Protein AF-A0A136KN41-F1 (afdb_monomer_lite)

Foldseek 3Di:
DVVLVVVVVVVVVCVVVVHPDDDDDDDPPPVVVVVVCVVSPDDDDDDDDDDDDDD

Secondary structure (DSSP, 8-state):
-HHHHHHHHHHHHHHHTT-S-------TT-HHHHHHHHHTT--------------

pLDDT: mean 97.0, std 1.85, range [88.19, 98.62]

Sequence (55 aa):
GVAGALAKASEQWAREKGCSEMGSDTWLENEAAIQAHKKMGYHEVERLVHFVKQL

Structure (mmCIF, N/CA/C/O backbone):
data_AF-A0A136KN41-F1
#
_entry.id   AF-A0A136KN41-F1
#
loop_
_atom_site.group_PDB
_atom_site.id
_atom_site.type_symbol
_atom_site.label_atom_id
_atom_site.label_alt_id
_atom_site.label_comp_id
_atom_site.label_asym_id
_atom_site.label_entity_id
_atom_site.label_seq_id
_atom_site.pdbx_PDB_ins_code
_atom_site.Cartn_x
_atom_site.Cartn_y
_atom_site.Cartn_z
_atom_site.occupancy
_atom_site.B_iso_or_equiv
_atom_site.auth_seq_id
_atom_site.auth_comp_id
_atom_site.auth_asym_id
_atom_site.auth_atom_id
_atom_site.pdbx_PDB_model_num
ATOM 1 N N . GLY A 1 1 ? -2.944 -18.521 2.224 1.00 90.69 1 GLY A N 1
ATOM 2 C CA . GLY A 1 1 ? -1.528 -18.690 2.619 1.00 90.69 1 GLY A CA 1
ATOM 3 C C . GLY A 1 1 ? -1.184 -17.741 3.752 1.00 90.69 1 GLY A C 1
ATOM 4 O O . GLY A 1 1 ? -2.065 -17.003 4.177 1.00 90.69 1 GLY A O 1
ATOM 5 N N . VAL A 1 2 ? 0.070 -17.740 4.217 1.00 96.25 2 VAL A N 1
ATOM 6 C CA . VAL A 1 2 ? 0.511 -16.957 5.392 1.00 96.25 2 VAL A CA 1
ATOM 7 C C . VAL A 1 2 ? 0.221 -15.461 5.237 1.00 96.25 2 VAL A C 1
ATOM 9 O O . VAL A 1 2 ? -0.401 -14.879 6.116 1.00 96.25 2 VAL A O 1
ATOM 12 N N . ALA A 1 3 ? 0.554 -14.861 4.089 1.00 93.31 3 ALA A N 1
ATOM 13 C CA . ALA A 1 3 ? 0.307 -13.437 3.842 1.00 93.31 3 ALA A CA 1
ATOM 14 C C . ALA A 1 3 ? -1.177 -13.043 3.991 1.00 93.31 3 ALA A C 1
ATOM 16 O O . ALA A 1 3 ? -1.491 -12.042 4.619 1.00 93.31 3 ALA A O 1
ATOM 17 N N . GLY A 1 4 ? -2.102 -13.870 3.491 1.00 94.25 4 GLY A N 1
ATOM 18 C CA . GLY A 1 4 ? -3.539 -13.618 3.645 1.00 94.25 4 GLY A CA 1
ATOM 19 C C . GLY A 1 4 ? -4.044 -13.793 5.083 1.00 94.25 4 GLY A C 1
ATOM 20 O O . GLY A 1 4 ? -5.009 -13.146 5.468 1.00 94.25 4 GLY A O 1
ATOM 21 N N . ALA A 1 5 ? -3.404 -14.646 5.890 1.00 96.94 5 ALA A N 1
ATOM 22 C CA . ALA A 1 5 ? -3.726 -14.760 7.314 1.00 96.94 5 ALA A CA 1
ATOM 23 C C . ALA A 1 5 ? -3.243 -13.527 8.094 1.00 96.94 5 ALA A C 1
ATOM 25 O O . ALA A 1 5 ? -3.983 -13.009 8.927 1.00 96.94 5 ALA A O 1
ATOM 26 N N . LEU A 1 6 ? -2.046 -13.025 7.771 1.00 97.31 6 LEU A N 1
ATOM 27 C CA . LEU A 1 6 ? -1.518 -11.781 8.332 1.00 97.31 6 LEU A CA 1
ATOM 28 C C . LEU A 1 6 ? -2.400 -10.584 7.959 1.00 97.31 6 LEU A C 1
ATOM 30 O O . LEU A 1 6 ? -2.788 -9.837 8.848 1.00 97.31 6 LEU A O 1
ATOM 34 N N . ALA A 1 7 ? -2.801 -10.459 6.688 1.00 95.81 7 ALA A N 1
ATOM 35 C CA . ALA A 1 7 ? -3.691 -9.388 6.237 1.00 95.81 7 ALA A CA 1
ATOM 36 C C . ALA A 1 7 ? -5.017 -9.368 7.018 1.00 95.81 7 ALA A C 1
ATOM 38 O O . ALA A 1 7 ? -5.397 -8.326 7.541 1.00 95.81 7 ALA A O 1
ATOM 39 N N . LYS A 1 8 ? -5.667 -10.526 7.207 1.00 96.50 8 LYS A N 1
ATOM 40 C CA . LYS A 1 8 ? -6.900 -10.624 8.010 1.00 96.50 8 LYS A CA 1
ATOM 41 C C . LYS A 1 8 ? -6.700 -10.228 9.473 1.00 96.50 8 LYS A C 1
ATOM 43 O O . LYS A 1 8 ? -7.571 -9.587 10.054 1.00 96.50 8 LYS A O 1
ATOM 48 N N . ALA A 1 9 ? -5.574 -10.613 10.075 1.00 98.12 9 ALA A N 1
ATOM 49 C CA . ALA A 1 9 ? -5.254 -10.208 11.441 1.00 98.12 9 ALA A CA 1
ATOM 50 C C . ALA A 1 9 ? -5.051 -8.684 11.538 1.00 98.12 9 ALA A C 1
ATOM 52 O O . ALA A 1 9 ? -5.547 -8.059 12.474 1.00 98.12 9 ALA A O 1
ATOM 53 N N . SER A 1 10 ? -4.390 -8.079 10.546 1.00 97.38 10 SER A N 1
ATOM 54 C CA . SER A 1 10 ? -4.234 -6.625 10.443 1.00 97.38 10 SER A CA 1
ATOM 55 C C . SER A 1 10 ? -5.571 -5.903 10.243 1.00 97.38 10 SER A C 1
ATOM 57 O O . SER A 1 10 ? -5.815 -4.910 10.924 1.00 97.38 10 SER A O 1
ATOM 59 N N . GLU A 1 11 ? -6.464 -6.417 9.388 1.00 97.69 11 GLU A N 1
ATOM 60 C CA . GLU A 1 11 ? -7.816 -5.863 9.206 1.00 97.69 11 GLU A CA 1
ATOM 61 C C . GLU A 1 11 ? -8.615 -5.878 10.512 1.00 97.69 11 GLU A C 1
ATOM 63 O O . GLU A 1 11 ? -9.241 -4.880 10.867 1.00 97.69 11 GLU A O 1
ATOM 68 N N . GLN A 1 12 ? -8.592 -7.003 11.234 1.00 98.25 12 GLN A N 1
ATOM 69 C CA . GLN A 1 12 ? -9.292 -7.140 12.509 1.00 98.25 12 GLN A CA 1
ATOM 70 C C . GLN A 1 12 ? -8.789 -6.108 13.523 1.00 98.25 12 GLN A C 1
ATOM 72 O O . GLN A 1 12 ? -9.586 -5.393 14.129 1.00 98.25 12 GLN A O 1
ATOM 77 N N . TRP A 1 13 ? -7.468 -5.976 13.649 1.00 98.44 13 TRP A N 1
ATOM 78 C CA . TRP A 1 13 ? -6.865 -4.976 14.522 1.00 98.44 13 TRP A CA 1
ATOM 79 C C . TRP A 1 13 ? -7.252 -3.545 14.118 1.00 98.44 13 TRP A C 1
ATOM 81 O O . TRP A 1 13 ? -7.622 -2.747 14.976 1.00 98.44 13 TRP A O 1
ATOM 91 N N . ALA A 1 14 ? -7.229 -3.215 12.823 1.00 98.38 14 ALA A N 1
ATOM 92 C CA . ALA A 1 14 ? -7.610 -1.887 12.340 1.00 98.38 14 ALA A CA 1
ATOM 93 C C . ALA A 1 14 ? -9.079 -1.561 12.671 1.00 98.38 14 ALA A C 1
ATOM 95 O O . ALA A 1 14 ? -9.380 -0.464 13.148 1.00 98.38 14 ALA A O 1
ATOM 96 N N . ARG A 1 15 ? -9.989 -2.534 12.513 1.00 98.25 15 ARG A N 1
ATOM 97 C CA . ARG A 1 15 ? -11.402 -2.391 12.910 1.00 98.25 15 ARG A CA 1
ATOM 98 C C . ARG A 1 15 ? -11.548 -2.121 14.407 1.00 98.25 15 ARG A C 1
ATOM 100 O O . ARG A 1 15 ? -12.313 -1.241 14.790 1.00 98.25 15 ARG A O 1
ATOM 107 N N . GLU A 1 16 ? -10.784 -2.814 15.251 1.00 98.62 16 GLU A N 1
ATOM 108 C CA . GLU A 1 16 ? -10.763 -2.584 16.706 1.00 98.62 16 GLU A CA 1
ATOM 109 C C . GLU A 1 16 ? -10.233 -1.193 17.090 1.00 98.62 16 GLU A C 1
ATOM 111 O O . GLU A 1 16 ? -10.546 -0.687 18.168 1.00 98.62 16 GLU A O 1
ATOM 116 N N . LYS A 1 17 ? -9.454 -0.547 16.213 1.00 98.56 17 LYS A N 1
ATOM 117 C CA . LYS A 1 17 ? -9.014 0.850 16.366 1.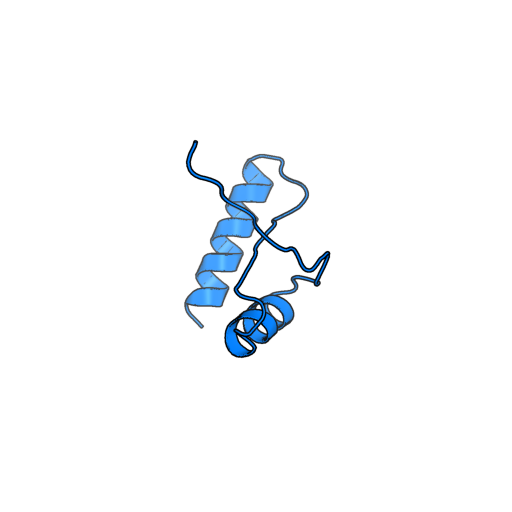00 98.56 17 LYS A CA 1
ATOM 118 C C . LYS A 1 17 ? -9.992 1.876 15.794 1.00 98.56 17 LYS A C 1
ATOM 120 O O . LYS A 1 17 ? -9.709 3.069 15.860 1.00 98.56 17 LYS A O 1
ATOM 125 N N . GLY A 1 18 ? -11.138 1.441 15.274 1.00 98.44 18 GLY A N 1
ATOM 126 C CA . GLY A 1 18 ? -12.133 2.324 14.668 1.00 98.44 18 GLY A CA 1
ATOM 127 C C . GLY A 1 18 ? -11.756 2.803 13.265 1.00 98.44 18 GLY A C 1
ATOM 128 O O . GLY A 1 18 ? -12.346 3.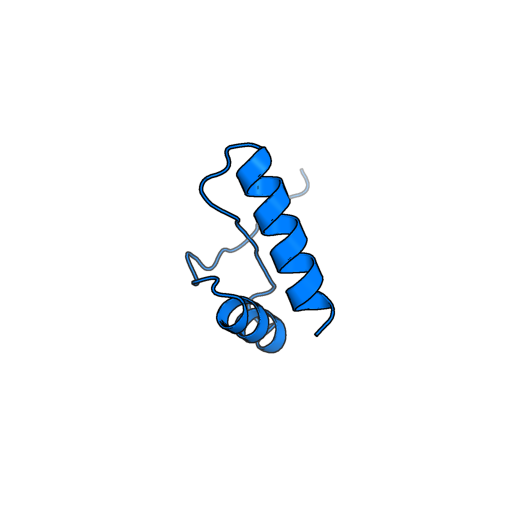765 12.779 1.00 98.44 18 GLY A O 1
ATOM 129 N N . CYS A 1 19 ? -10.790 2.159 12.603 1.00 98.50 19 CYS A N 1
ATOM 130 C CA . CYS A 1 19 ? -10.470 2.452 11.210 1.00 98.50 19 CYS A CA 1
ATOM 131 C C . CYS A 1 19 ? -11.565 1.903 10.284 1.00 98.50 19 CYS A C 1
ATOM 133 O O . CYS A 1 19 ? -12.015 0.764 10.438 1.00 98.50 19 CYS A O 1
ATOM 135 N N . SER A 1 20 ? -11.963 2.700 9.293 1.00 97.62 20 SER A N 1
ATOM 136 C CA . SER A 1 20 ? -12.932 2.311 8.261 1.00 97.62 20 SER A CA 1
ATOM 137 C C . SER A 1 20 ? -12.283 1.697 7.020 1.00 97.62 20 SER A C 1
ATOM 139 O O . SER A 1 20 ? -12.947 0.962 6.294 1.00 97.62 20 SER A O 1
ATOM 141 N N . GLU A 1 21 ? -11.000 1.976 6.784 1.00 97.31 21 GLU A N 1
ATOM 142 C CA . GLU A 1 21 ? -10.256 1.563 5.592 1.00 97.31 21 GLU A CA 1
ATOM 143 C C . GLU A 1 21 ? -8.822 1.156 5.959 1.00 97.31 21 GLU A C 1
ATOM 145 O O . GLU A 1 21 ? -8.261 1.632 6.949 1.00 97.31 21 GLU A O 1
ATOM 150 N N . MET A 1 22 ? -8.229 0.272 5.152 1.00 97.56 22 MET A N 1
ATOM 151 C CA . MET A 1 22 ? -6.826 -0.131 5.255 1.00 97.56 22 MET A CA 1
ATOM 152 C C . MET A 1 22 ? -6.137 0.142 3.919 1.00 97.56 22 MET A C 1
ATOM 154 O O . MET A 1 22 ? -6.494 -0.449 2.903 1.00 97.56 22 MET A O 1
ATOM 158 N N . GLY A 1 23 ? -5.169 1.057 3.928 1.00 96.88 23 GLY A N 1
ATOM 159 C CA . GLY A 1 23 ? -4.345 1.372 2.765 1.00 96.88 23 GLY A CA 1
ATOM 160 C C . GLY A 1 23 ? -3.124 0.460 2.672 1.00 96.88 23 GLY A C 1
ATOM 161 O O . GLY A 1 23 ? -2.591 0.009 3.687 1.00 96.88 23 GLY A O 1
ATOM 162 N N . SER A 1 24 ? -2.672 0.204 1.450 1.00 97.19 24 SER A N 1
ATOM 163 C CA . SER A 1 24 ? -1.391 -0.442 1.173 1.00 97.19 24 SER A CA 1
ATOM 164 C C . SER A 1 24 ? -0.864 0.031 -0.180 1.00 97.19 24 SER A C 1
ATOM 166 O O . SER A 1 24 ? -1.653 0.436 -1.035 1.00 97.19 24 SER A O 1
ATOM 168 N N . ASP A 1 25 ? 0.450 -0.013 -0.373 1.00 97.88 25 ASP A N 1
ATOM 169 C CA . ASP A 1 25 ? 1.113 0.357 -1.620 1.00 97.88 25 ASP A CA 1
ATOM 170 C C . ASP A 1 25 ? 2.118 -0.720 -2.058 1.00 97.88 25 ASP A C 1
ATOM 172 O O . ASP A 1 25 ? 2.437 -1.673 -1.340 1.00 97.88 25 ASP A O 1
ATOM 176 N N . THR A 1 26 ? 2.574 -0.620 -3.304 1.00 97.81 26 THR A N 1
ATOM 177 C CA . THR A 1 26 ? 3.666 -1.442 -3.822 1.00 97.81 26 THR A CA 1
ATOM 178 C C . THR A 1 26 ? 4.342 -0.748 -5.003 1.00 97.81 26 THR A C 1
ATOM 180 O O . THR A 1 26 ? 3.839 0.251 -5.516 1.00 97.81 26 THR A O 1
ATOM 183 N N . TRP A 1 27 ? 5.490 -1.269 -5.442 1.00 97.94 27 TRP A N 1
ATOM 184 C CA . TRP A 1 27 ? 6.200 -0.752 -6.614 1.00 97.94 27 TRP A CA 1
ATOM 185 C C . TRP A 1 27 ? 5.359 -0.905 -7.882 1.00 97.94 27 TRP A C 1
ATOM 187 O O . TRP A 1 27 ? 4.715 -1.938 -8.078 1.00 97.94 27 TRP A O 1
ATOM 197 N N . LEU A 1 28 ? 5.421 0.094 -8.763 1.00 97.25 28 LEU A N 1
ATOM 198 C CA . LEU A 1 28 ? 4.613 0.160 -9.981 1.00 97.25 28 LEU A CA 1
ATOM 199 C C . LEU A 1 28 ? 4.826 -1.057 -10.896 1.00 97.25 28 LEU A C 1
ATOM 201 O O . LEU A 1 28 ? 3.885 -1.535 -11.526 1.00 97.25 28 LEU A O 1
ATOM 205 N N . GLU A 1 29 ? 6.048 -1.581 -10.939 1.00 97.75 29 GLU A N 1
ATOM 206 C CA . GLU A 1 29 ? 6.439 -2.719 -11.772 1.00 97.75 29 GLU A CA 1
ATOM 207 C C . GLU A 1 29 ? 6.254 -4.076 -11.068 1.00 97.75 29 GLU A C 1
ATOM 209 O O . GLU A 1 29 ? 6.463 -5.129 -11.676 1.00 97.75 29 GLU A O 1
ATOM 214 N N . ASN A 1 30 ? 5.865 -4.094 -9.789 1.00 98.12 30 ASN A N 1
ATOM 215 C CA . ASN A 1 30 ? 5.702 -5.330 -9.024 1.00 98.12 30 ASN A CA 1
ATOM 216 C C . ASN A 1 30 ? 4.319 -5.958 -9.249 1.00 98.12 30 ASN A C 1
ATOM 218 O O . ASN A 1 30 ? 3.468 -5.997 -8.357 1.00 98.12 30 ASN A O 1
ATOM 222 N N . GLU A 1 31 ? 4.115 -6.507 -10.448 1.00 98.12 31 GLU A N 1
ATOM 223 C CA . GLU A 1 31 ? 2.846 -7.127 -10.854 1.00 98.12 31 GLU A CA 1
ATOM 224 C C . GLU A 1 31 ? 2.408 -8.243 -9.890 1.00 98.12 31 GLU A C 1
ATOM 226 O O . GLU A 1 31 ? 1.226 -8.381 -9.576 1.00 98.12 31 GLU A O 1
ATOM 231 N N . ALA A 1 32 ? 3.354 -9.014 -9.344 1.00 98.06 32 ALA A N 1
ATOM 232 C CA . ALA A 1 32 ? 3.048 -10.066 -8.379 1.00 98.06 32 ALA A CA 1
ATOM 233 C C . ALA A 1 32 ? 2.417 -9.504 -7.093 1.00 98.06 32 ALA A C 1
ATOM 235 O O . ALA A 1 32 ? 1.425 -10.054 -6.604 1.00 98.06 32 ALA A O 1
ATOM 236 N N . ALA A 1 33 ? 2.953 -8.402 -6.562 1.00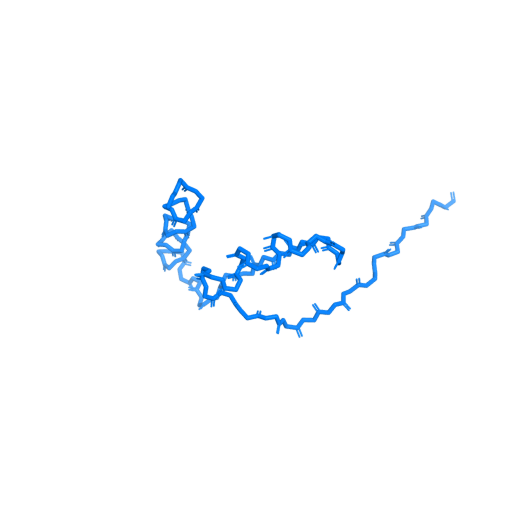 97.81 33 ALA A N 1
ATOM 237 C CA . ALA A 1 33 ? 2.384 -7.736 -5.397 1.00 97.81 33 ALA A CA 1
ATOM 238 C C . ALA A 1 33 ? 1.048 -7.055 -5.721 1.00 97.81 33 ALA A C 1
ATOM 240 O O . ALA A 1 33 ? 0.119 -7.163 -4.920 1.00 97.81 33 ALA A O 1
ATOM 241 N N . ILE A 1 34 ? 0.9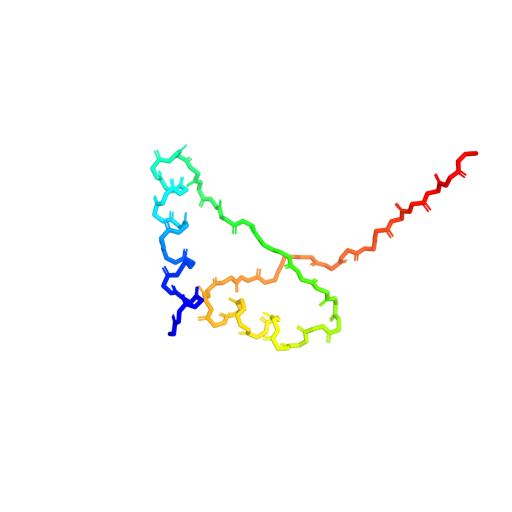07 -6.425 -6.892 1.00 98.38 34 ILE A N 1
ATOM 242 C CA . ILE A 1 34 ? -0.365 -5.829 -7.341 1.00 98.38 34 ILE A CA 1
ATOM 243 C C . ILE A 1 34 ? -1.465 -6.900 -7.378 1.00 98.38 34 ILE A C 1
ATOM 245 O O . ILE A 1 34 ? -2.544 -6.721 -6.808 1.00 98.38 34 ILE A O 1
ATOM 249 N N . GLN A 1 35 ? -1.186 -8.056 -7.985 1.00 98.00 35 GLN A N 1
ATOM 250 C CA . GLN A 1 35 ? -2.140 -9.165 -8.041 1.00 98.00 35 GLN A CA 1
ATOM 251 C C . GLN A 1 35 ? -2.404 -9.784 -6.665 1.00 98.00 35 GLN A C 1
ATOM 253 O O . GLN A 1 35 ? -3.525 -10.224 -6.397 1.00 98.00 35 GLN A O 1
ATOM 258 N N . ALA A 1 36 ? -1.408 -9.817 -5.775 1.00 97.38 36 ALA A N 1
ATOM 259 C CA . ALA A 1 36 ? -1.604 -10.268 -4.402 1.00 97.38 36 ALA A CA 1
ATOM 260 C C . ALA A 1 36 ? -2.582 -9.356 -3.641 1.00 97.38 36 ALA A C 1
ATOM 262 O O . ALA A 1 36 ? -3.524 -9.876 -3.045 1.00 97.38 36 ALA A O 1
ATOM 263 N N . HIS A 1 37 ? -2.429 -8.030 -3.727 1.00 98.06 37 HIS A N 1
ATOM 264 C CA . HIS A 1 37 ? -3.355 -7.061 -3.124 1.00 98.06 37 HIS A CA 1
ATOM 265 C C . HIS A 1 37 ? -4.774 -7.208 -3.680 1.00 98.06 37 HIS A C 1
ATOM 267 O O . HIS A 1 37 ? -5.724 -7.343 -2.906 1.00 98.06 37 HIS A O 1
ATOM 273 N N . LYS A 1 38 ? -4.922 -7.299 -5.011 1.00 97.56 38 LYS A N 1
ATOM 274 C CA . LYS A 1 38 ? -6.227 -7.523 -5.661 1.00 97.56 38 LYS A CA 1
ATOM 275 C C . LYS A 1 38 ? -6.907 -8.796 -5.156 1.00 97.56 38 LYS A C 1
ATOM 277 O O . LYS A 1 38 ? -8.085 -8.779 -4.811 1.00 97.56 38 LYS A O 1
ATOM 282 N N . LYS A 1 39 ? -6.161 -9.900 -5.031 1.00 96.81 39 LYS A N 1
ATOM 283 C CA . LYS A 1 39 ? -6.679 -11.165 -4.470 1.00 96.81 39 LYS A CA 1
ATOM 284 C C . LYS A 1 39 ? -7.062 -11.070 -2.991 1.00 96.81 39 LYS A C 1
ATOM 286 O O . LYS A 1 39 ? -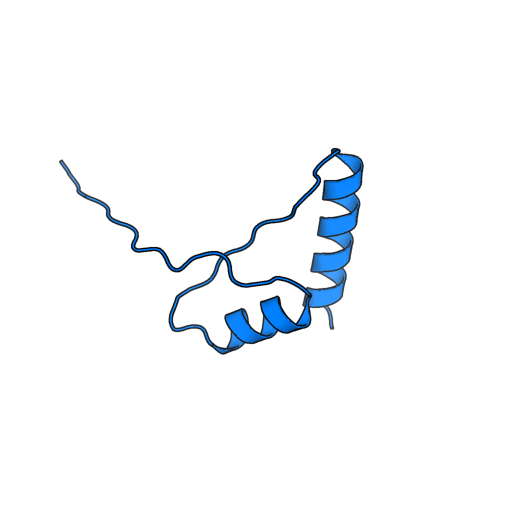7.861 -11.885 -2.535 1.00 96.81 39 LYS A O 1
ATOM 291 N N . MET A 1 40 ? -6.491 -10.126 -2.246 1.00 95.88 40 MET A N 1
ATOM 292 C CA . MET A 1 40 ? -6.836 -9.864 -0.845 1.00 95.88 40 MET A CA 1
ATOM 293 C C . MET A 1 40 ? -8.019 -8.897 -0.684 1.00 95.88 40 MET A C 1
ATOM 295 O O . MET A 1 40 ? -8.453 -8.686 0.439 1.00 95.88 40 MET A O 1
ATOM 299 N N . GLY A 1 41 ? -8.577 -8.360 -1.775 1.00 96.50 41 GLY A N 1
ATOM 300 C CA . GLY A 1 41 ? -9.748 -7.478 -1.735 1.00 96.50 41 GLY A CA 1
ATOM 301 C C . GLY A 1 41 ? -9.428 -5.982 -1.735 1.00 96.50 41 GLY A C 1
ATOM 302 O O . GLY A 1 41 ? -10.348 -5.170 -1.678 1.00 96.50 41 GLY A O 1
ATOM 303 N N . TYR A 1 42 ? -8.153 -5.603 -1.851 1.00 97.62 42 TYR A N 1
ATOM 304 C CA . TYR A 1 42 ? -7.784 -4.218 -2.135 1.00 97.62 42 TYR A CA 1
ATOM 305 C C . TYR A 1 42 ? -8.187 -3.854 -3.563 1.00 97.62 42 TYR A C 1
ATOM 307 O O . TYR A 1 42 ? -8.111 -4.681 -4.477 1.00 97.62 42 TYR A O 1
ATOM 315 N N . HIS A 1 43 ? -8.548 -2.593 -3.767 1.00 97.69 43 HIS A N 1
ATOM 316 C CA . HIS A 1 43 ? -8.713 -2.005 -5.090 1.00 97.69 43 HIS A CA 1
ATOM 317 C C . HIS A 1 43 ? -7.670 -0.903 -5.286 1.00 97.69 43 HIS A C 1
ATOM 319 O O . HIS A 1 43 ? -7.233 -0.264 -4.333 1.00 97.69 43 HIS A O 1
ATOM 325 N N . GLU A 1 44 ? -7.226 -0.732 -6.527 1.00 97.81 44 GLU A N 1
ATOM 326 C CA . GLU A 1 44 ? -6.231 0.279 -6.883 1.00 97.81 44 GLU A CA 1
ATOM 327 C C . GLU A 1 44 ? -6.885 1.667 -6.838 1.00 97.81 44 GLU A C 1
ATOM 329 O O . GLU A 1 44 ? -7.937 1.859 -7.446 1.00 97.81 44 GLU A O 1
ATOM 334 N N . VAL A 1 45 ? -6.275 2.605 -6.104 1.00 98.00 45 VAL A N 1
ATOM 335 C CA . VAL A 1 45 ? -6.785 3.978 -5.942 1.00 98.00 45 VAL A CA 1
ATOM 336 C C . VAL A 1 45 ? -6.023 4.942 -6.855 1.00 98.00 45 VAL A C 1
ATOM 338 O O . VAL A 1 45 ? -6.637 5.621 -7.670 1.00 98.00 45 VAL A O 1
ATOM 341 N N . GLU A 1 46 ? -4.687 4.958 -6.784 1.00 96.94 46 GLU A N 1
ATOM 342 C CA . GLU A 1 46 ? -3.820 5.857 -7.561 1.00 96.94 46 GLU A CA 1
ATOM 343 C C . GLU A 1 46 ? -2.464 5.207 -7.890 1.00 96.94 46 GLU A C 1
ATOM 345 O O . GLU A 1 46 ? -2.064 4.211 -7.283 1.00 96.94 46 GLU A O 1
ATOM 350 N N . ARG A 1 47 ? -1.731 5.800 -8.844 1.00 97.38 47 ARG A N 1
ATOM 351 C CA . ARG A 1 47 ? -0.323 5.490 -9.145 1.00 97.38 47 ARG A CA 1
ATOM 352 C C . ARG A 1 47 ? 0.505 6.758 -8.980 1.00 97.38 47 ARG A C 1
ATOM 354 O O . ARG A 1 47 ? 0.298 7.725 -9.710 1.00 97.38 47 ARG A O 1
ATOM 361 N N . LEU A 1 48 ? 1.423 6.747 -8.019 1.00 95.88 48 LEU A N 1
ATOM 362 C CA . LEU A 1 48 ? 2.146 7.936 -7.572 1.00 95.88 48 LEU A CA 1
ATOM 363 C C . LEU A 1 48 ? 3.597 7.950 -8.065 1.00 95.88 48 LEU A C 1
ATOM 365 O O . LEU A 1 48 ? 4.215 6.906 -8.267 1.00 95.88 48 LEU A O 1
ATOM 369 N N . VAL A 1 49 ? 4.150 9.156 -8.213 1.00 96.44 49 VAL A N 1
ATOM 370 C CA . VAL A 1 49 ? 5.581 9.391 -8.449 1.00 96.44 49 VAL A CA 1
ATOM 371 C C . VAL A 1 49 ? 6.149 10.096 -7.222 1.00 96.44 49 VAL A C 1
ATOM 373 O O . VAL A 1 49 ? 5.737 11.207 -6.891 1.00 96.44 49 VAL A O 1
ATOM 376 N N . HIS A 1 50 ? 7.095 9.453 -6.541 1.00 96.12 50 HIS A N 1
ATOM 377 C CA . HIS A 1 50 ? 7.758 10.020 -5.370 1.00 96.12 50 HIS A CA 1
ATOM 378 C C . HIS A 1 50 ? 9.021 10.786 -5.788 1.00 96.12 50 HIS A C 1
ATOM 380 O O . HIS A 1 50 ? 9.891 10.238 -6.461 1.00 96.12 50 HIS A O 1
ATOM 386 N N . PHE A 1 51 ? 9.137 12.048 -5.367 1.00 96.81 51 PHE A N 1
ATOM 387 C CA . PHE A 1 51 ? 10.314 12.888 -5.602 1.00 96.81 51 PHE A CA 1
ATOM 388 C C . PHE A 1 51 ? 11.092 13.097 -4.302 1.00 96.81 51 PHE A C 1
ATOM 390 O O . PHE A 1 51 ? 10.507 13.266 -3.235 1.00 96.81 51 PHE A O 1
ATOM 397 N N . VAL A 1 52 ? 12.418 13.159 -4.400 1.00 97.5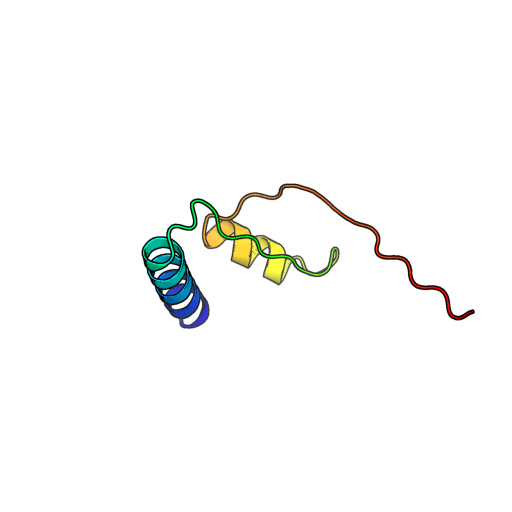6 52 VAL A N 1
ATOM 398 C CA . VAL A 1 52 ? 13.306 13.561 -3.304 1.00 97.56 52 VAL A CA 1
ATOM 399 C C . VAL A 1 52 ? 14.403 14.466 -3.862 1.00 97.56 52 VAL A C 1
ATOM 401 O O . VAL A 1 52 ? 14.917 14.222 -4.953 1.00 97.56 52 VAL A O 1
ATOM 404 N N . LYS A 1 53 ? 14.751 15.532 -3.136 1.00 97.06 53 LYS A N 1
ATOM 405 C CA . LYS A 1 53 ? 15.826 16.466 -3.493 1.00 97.06 53 LYS A CA 1
ATOM 406 C C . LYS A 1 53 ? 16.685 16.735 -2.262 1.00 97.06 53 LYS A C 1
ATOM 408 O O . LYS A 1 53 ? 16.171 17.225 -1.263 1.00 97.06 53 LYS A O 1
ATOM 413 N N . GLN A 1 54 ? 17.982 16.462 -2.368 1.00 93.88 54 GLN A N 1
ATOM 414 C CA . GLN A 1 54 ? 18.962 16.937 -1.391 1.00 93.88 54 GLN A CA 1
ATOM 415 C C . GLN A 1 54 ? 19.226 18.430 -1.636 1.00 93.88 54 GLN A C 1
ATOM 417 O O . GLN A 1 54 ? 19.352 18.839 -2.795 1.00 93.88 54 GLN A O 1
ATOM 422 N N . LEU A 1 55 ? 19.232 19.229 -0.564 1.00 88.19 55 LEU A N 1
ATOM 423 C CA . LEU A 1 55 ? 19.425 20.685 -0.609 1.00 88.19 55 LEU A CA 1
ATOM 424 C C . LEU A 1 55 ? 20.893 21.071 -0.788 1.00 88.19 55 LEU A C 1
ATOM 426 O O . LEU A 1 55 ? 21.744 20.453 -0.111 1.00 88.19 55 LEU A O 1
#

Radius of gyration: 14.05 Å; chains: 1; bounding box: 32×39×28 Å